Protein AF-A0A3B8HUQ8-F1 (afdb_monomer_lite)

Foldseek 3Di:
DDPVVVVVVVVVVVVVVVVCPVHPVVCVVCVVVVHHDPVVVVPVVDDPPPPD

Secondary structure (DSSP, 8-state):
--HHHHHHHHHHHHHHHHHTTTHHHHHHHHHHTT---HHHHHHHHSPTTT--

Sequence (52 aa):
MGVVADKLKDFQDRETKIKAMGGEKAVATQHERGKMTARERLEYFFDPGSFR

Radius of gyration: 14.97 Å; chains: 1; bounding box: 38×14×37 Å

pLDDT: mean 89.19, std 6.12, range [56.56, 94.06]

Structure (mmCIF, N/CA/C/O backbone):
data_AF-A0A3B8HUQ8-F1
#
_entry.id   AF-A0A3B8HUQ8-F1
#
loop_
_atom_site.group_PDB
_atom_site.id
_atom_site.type_symbol
_atom_site.label_atom_id
_atom_site.label_alt_id
_atom_site.label_comp_id
_atom_site.label_asym_id
_atom_site.label_entity_id
_atom_site.label_seq_id
_atom_site.pdbx_PDB_ins_code
_atom_site.Cartn_x
_atom_site.Cartn_y
_atom_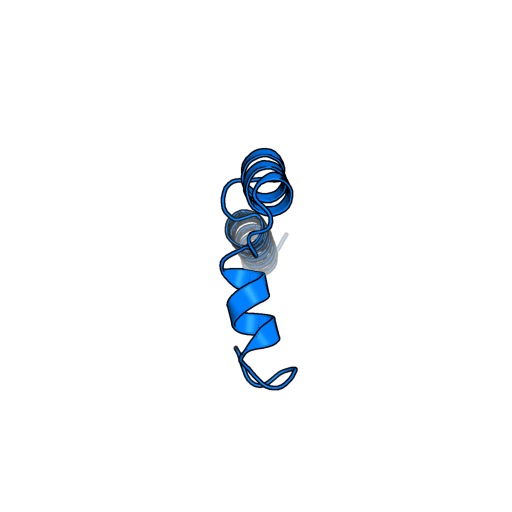site.Cartn_z
_atom_site.occupancy
_atom_site.B_iso_or_equiv
_atom_site.auth_seq_id
_atom_site.auth_comp_id
_atom_site.auth_asym_id
_atom_site.auth_atom_id
_atom_site.pdbx_PDB_model_num
ATOM 1 N N . MET A 1 1 ? 25.252 -6.664 -17.683 1.00 56.56 1 MET A N 1
ATOM 2 C CA . MET A 1 1 ? 23.903 -6.459 -17.116 1.00 56.56 1 MET A CA 1
ATOM 3 C C . MET A 1 1 ? 23.172 -5.516 -18.047 1.00 56.56 1 MET A C 1
ATOM 5 O O . MET A 1 1 ? 23.719 -4.475 -18.380 1.00 56.56 1 MET A O 1
ATOM 9 N N . GLY A 1 2 ? 22.057 -5.957 -18.630 1.00 71.06 2 GLY A N 1
ATOM 10 C CA . GLY A 1 2 ? 21.333 -5.154 -19.613 1.00 71.06 2 GLY A CA 1
ATOM 11 C C . GLY A 1 2 ? 20.559 -4.039 -18.919 1.00 71.06 2 GLY A C 1
ATOM 12 O O . GLY A 1 2 ? 19.866 -4.306 -17.945 1.00 71.06 2 GLY A O 1
ATOM 13 N N . VAL A 1 3 ? 20.617 -2.825 -19.468 1.00 82.94 3 VAL A N 1
ATOM 14 C CA . VAL A 1 3 ? 19.958 -1.604 -18.957 1.00 82.94 3 VAL A CA 1
ATOM 15 C C . VAL A 1 3 ? 18.475 -1.815 -18.606 1.00 82.94 3 VAL A C 1
ATOM 17 O O . VAL A 1 3 ? 17.934 -1.154 -17.725 1.00 82.94 3 VAL A O 1
ATOM 20 N N . VAL A 1 4 ? 17.803 -2.746 -19.287 1.00 88.06 4 VAL A N 1
ATOM 21 C CA . VAL A 1 4 ? 16.402 -3.110 -19.030 1.00 88.06 4 VAL A CA 1
ATOM 22 C C . VAL A 1 4 ? 16.234 -3.877 -17.714 1.00 88.06 4 VAL A C 1
ATOM 24 O O . VAL A 1 4 ? 15.301 -3.595 -16.969 1.00 88.06 4 VAL A O 1
ATOM 27 N N . ALA A 1 5 ? 17.135 -4.811 -17.402 1.00 89.06 5 ALA A N 1
ATOM 28 C CA . ALA A 1 5 ? 17.072 -5.603 -16.174 1.00 89.06 5 ALA A CA 1
ATOM 29 C C . ALA A 1 5 ? 17.303 -4.731 -14.931 1.00 89.06 5 ALA A C 1
ATOM 31 O O . ALA A 1 5 ? 16.590 -4.871 -13.940 1.00 89.06 5 ALA A O 1
ATOM 32 N N . ASP A 1 6 ? 18.234 -3.779 -15.015 1.00 89.81 6 ASP A N 1
ATOM 33 C CA . ASP A 1 6 ? 18.512 -2.848 -13.917 1.00 89.81 6 ASP A CA 1
ATOM 34 C C . ASP A 1 6 ? 17.326 -1.900 -13.670 1.00 89.81 6 ASP A C 1
ATOM 36 O O . ASP A 1 6 ? 16.934 -1.671 -12.527 1.00 89.81 6 ASP A O 1
ATOM 40 N N . LYS A 1 7 ? 16.682 -1.417 -14.744 1.00 90.38 7 LYS A N 1
ATOM 41 C CA . LYS A 1 7 ? 15.449 -0.616 -14.652 1.00 90.38 7 LYS A CA 1
ATOM 42 C C . LYS A 1 7 ? 14.277 -1.403 -14.071 1.00 90.38 7 LYS A C 1
ATOM 44 O O . LYS A 1 7 ? 13.490 -0.840 -13.316 1.00 90.38 7 LYS A O 1
ATOM 49 N N . LEU A 1 8 ? 14.153 -2.685 -14.413 1.00 92.31 8 LEU A N 1
ATOM 50 C CA . LEU A 1 8 ? 13.105 -3.542 -13.864 1.00 92.31 8 LEU A CA 1
ATOM 51 C C . LEU A 1 8 ? 13.289 -3.743 -12.357 1.00 92.31 8 LEU A C 1
ATOM 53 O O . LEU A 1 8 ? 12.317 -3.680 -11.609 1.00 92.31 8 LEU A O 1
ATOM 57 N N . LYS A 1 9 ? 14.535 -3.929 -11.911 1.00 93.00 9 LYS A N 1
ATOM 58 C CA . LYS A 1 9 ? 14.856 -4.062 -10.490 1.00 93.00 9 LYS A CA 1
ATOM 59 C C . LYS A 1 9 ? 14.537 -2.782 -9.711 1.00 93.00 9 LYS A C 1
ATOM 61 O O . LYS A 1 9 ? 13.822 -2.846 -8.720 1.00 93.00 9 LYS A O 1
ATOM 66 N N . ASP A 1 10 ? 14.978 -1.622 -10.203 1.00 92.88 10 ASP A N 1
ATOM 67 C CA . ASP A 1 10 ? 14.656 -0.326 -9.581 1.00 92.88 10 ASP A CA 1
ATOM 68 C C . ASP A 1 10 ? 13.138 -0.078 -9.525 1.00 92.88 10 ASP A C 1
ATOM 70 O O . ASP A 1 10 ? 12.619 0.409 -8.521 1.00 92.88 10 ASP A O 1
ATOM 74 N N . PHE A 1 11 ? 12.399 -0.469 -10.568 1.00 92.44 11 PHE A N 1
ATOM 75 C CA . PHE A 1 11 ? 10.940 -0.397 -10.561 1.00 92.44 11 PHE A CA 1
ATOM 76 C C . PHE A 1 11 ? 10.325 -1.249 -9.440 1.00 92.44 11 PHE A C 1
ATOM 78 O O . PHE A 1 11 ? 9.511 -0.737 -8.673 1.00 92.44 11 PHE A O 1
ATOM 85 N N . GLN A 1 12 ? 10.745 -2.509 -9.299 1.00 92.88 12 GLN A N 1
ATOM 86 C CA . GLN A 1 12 ? 10.256 -3.410 -8.249 1.00 92.88 12 GLN A CA 1
ATOM 87 C C . GLN A 1 12 ? 10.615 -2.912 -6.839 1.00 92.88 12 GLN A C 1
ATOM 89 O O . GLN A 1 12 ? 9.779 -2.951 -5.933 1.00 92.88 12 GLN A O 1
ATOM 94 N N . ASP A 1 13 ? 11.822 -2.379 -6.648 1.00 92.94 13 ASP A N 1
ATOM 95 C CA . ASP A 1 13 ? 12.274 -1.825 -5.365 1.00 92.94 13 ASP A CA 1
ATOM 96 C C . ASP A 1 13 ? 11.448 -0.589 -4.961 1.00 92.94 13 ASP A C 1
ATOM 98 O O . ASP A 1 13 ? 11.052 -0.419 -3.803 1.00 92.94 13 ASP A O 1
ATOM 102 N N . ARG A 1 14 ? 11.115 0.279 -5.922 1.00 92.12 14 ARG A N 1
ATOM 103 C CA . ARG A 1 14 ? 10.226 1.425 -5.672 1.00 92.12 14 ARG A CA 1
ATOM 104 C C . ARG A 1 14 ? 8.800 0.983 -5.406 1.00 92.12 14 ARG A C 1
ATOM 106 O O . ARG A 1 14 ? 8.159 1.513 -4.500 1.00 92.12 14 ARG A O 1
ATOM 113 N N . GLU A 1 15 ? 8.308 0.026 -6.183 1.00 91.31 15 GLU A N 1
ATOM 114 C CA . GLU A 1 15 ? 6.963 -0.505 -6.031 1.00 91.31 15 GLU A CA 1
ATOM 115 C C . GLU A 1 15 ? 6.790 -1.085 -4.625 1.00 91.31 15 GLU A C 1
ATOM 117 O O . GLU A 1 15 ? 5.903 -0.645 -3.898 1.00 91.31 15 GLU A O 1
ATOM 122 N N . THR A 1 16 ? 7.675 -1.989 -4.196 1.00 89.19 16 THR A N 1
ATOM 123 C CA . THR A 1 16 ? 7.654 -2.591 -2.850 1.00 89.19 16 THR A CA 1
ATOM 124 C C . THR A 1 16 ? 7.708 -1.542 -1.743 1.00 89.19 16 THR A C 1
ATOM 126 O O . THR A 1 16 ? 6.914 -1.610 -0.802 1.00 89.19 16 THR A O 1
ATOM 129 N N . LYS A 1 17 ? 8.548 -0.510 -1.882 1.00 88.75 17 LYS A N 1
ATOM 130 C CA . LYS A 1 17 ? 8.603 0.609 -0.932 1.00 88.75 17 LYS A CA 1
ATOM 131 C C . LYS A 1 17 ? 7.280 1.372 -0.844 1.00 88.75 17 LYS A C 1
ATOM 133 O O . LYS A 1 17 ? 6.844 1.713 0.251 1.00 88.75 17 LYS A O 1
ATOM 138 N N . ILE A 1 18 ? 6.617 1.612 -1.974 1.00 89.56 18 ILE A N 1
ATOM 139 C CA . ILE A 1 18 ? 5.287 2.236 -2.005 1.00 89.56 18 ILE A CA 1
ATOM 140 C C . ILE A 1 18 ? 4.241 1.294 -1.389 1.00 89.56 18 ILE A C 1
ATOM 142 O O . ILE A 1 18 ? 3.346 1.750 -0.672 1.00 89.56 18 ILE A O 1
ATOM 146 N N . LYS A 1 19 ? 4.354 -0.024 -1.619 1.00 86.50 19 LYS A N 1
ATOM 147 C CA . LYS A 1 19 ? 3.459 -1.025 -1.018 1.00 86.50 19 LYS A CA 1
ATOM 148 C C . LYS A 1 19 ? 3.574 -1.091 0.500 1.00 86.50 19 LYS A C 1
ATOM 150 O O . LYS A 1 19 ? 2.558 -1.297 1.157 1.00 86.50 19 LYS A O 1
ATOM 155 N N . ALA A 1 20 ? 4.756 -0.824 1.048 1.00 86.25 20 ALA A N 1
ATOM 156 C CA . ALA A 1 20 ? 4.987 -0.744 2.487 1.00 86.25 20 ALA A CA 1
ATOM 157 C C . ALA A 1 20 ? 4.309 0.469 3.165 1.00 86.25 20 ALA A C 1
ATOM 159 O O . ALA A 1 20 ? 4.302 0.554 4.393 1.00 86.25 20 ALA A O 1
ATOM 160 N N . MET A 1 21 ? 3.711 1.396 2.401 1.00 86.69 21 MET A N 1
ATOM 161 C CA . MET A 1 21 ? 3.014 2.581 2.918 1.00 86.69 21 MET A CA 1
ATOM 162 C C . MET A 1 21 ? 3.920 3.422 3.844 1.00 86.69 21 MET A C 1
ATOM 164 O O . MET A 1 21 ? 4.981 3.874 3.426 1.00 86.69 21 MET A O 1
ATOM 168 N N . GLY A 1 22 ? 3.512 3.650 5.099 1.00 85.38 22 GLY A N 1
ATOM 169 C CA . GLY A 1 22 ? 4.301 4.353 6.121 1.00 85.38 22 GLY A CA 1
ATOM 170 C C . GLY A 1 22 ? 5.302 3.462 6.870 1.00 85.38 22 GLY A C 1
ATOM 171 O O . GLY A 1 22 ? 5.821 3.874 7.906 1.00 85.38 22 GLY A O 1
ATOM 172 N N . GLY A 1 23 ? 5.541 2.242 6.384 1.00 89.19 23 GLY A N 1
ATOM 173 C CA . GLY A 1 23 ? 6.341 1.217 7.046 1.00 89.19 23 GLY A CA 1
ATOM 174 C C . GLY A 1 23 ? 5.570 0.453 8.125 1.00 89.19 23 GLY A C 1
ATOM 175 O O . GLY A 1 23 ? 4.482 0.847 8.552 1.00 89.19 23 GLY A O 1
ATOM 176 N N . GLU A 1 24 ? 6.172 -0.637 8.598 1.00 87.00 24 GLU A N 1
ATOM 177 C CA . GLU A 1 24 ? 5.567 -1.570 9.561 1.00 87.00 24 GLU A CA 1
ATOM 178 C C . GLU A 1 24 ? 5.086 -0.880 10.841 1.00 87.00 24 GLU A C 1
ATOM 180 O O . GLU A 1 24 ? 4.012 -1.191 11.343 1.00 87.00 24 GLU A O 1
ATOM 185 N N . LYS A 1 25 ? 5.824 0.126 11.328 1.00 89.62 25 LYS A N 1
ATOM 186 C CA . LYS A 1 25 ? 5.442 0.892 12.525 1.00 89.62 25 LYS A CA 1
ATOM 187 C C . LYS A 1 25 ? 4.103 1.612 12.351 1.00 89.62 25 LYS A C 1
ATOM 189 O O . LYS A 1 25 ? 3.262 1.557 13.240 1.00 89.62 25 LYS A O 1
ATOM 194 N N . ALA A 1 26 ? 3.892 2.274 11.212 1.00 89.31 26 ALA A N 1
ATOM 195 C CA . ALA A 1 26 ? 2.655 3.010 10.954 1.00 89.31 26 ALA A CA 1
ATOM 196 C C . ALA A 1 26 ? 1.461 2.068 10.735 1.00 89.31 26 ALA A C 1
ATOM 198 O O . ALA A 1 26 ? 0.341 2.389 11.139 1.00 89.31 26 ALA A O 1
ATOM 199 N N . VAL A 1 27 ? 1.710 0.909 10.117 1.00 90.06 27 VAL A N 1
ATOM 200 C CA . VAL A 1 27 ? 0.716 -0.160 9.948 1.00 90.06 27 VAL A CA 1
ATOM 201 C C . VAL A 1 27 ? 0.307 -0.724 11.307 1.00 90.06 27 VAL A C 1
ATOM 2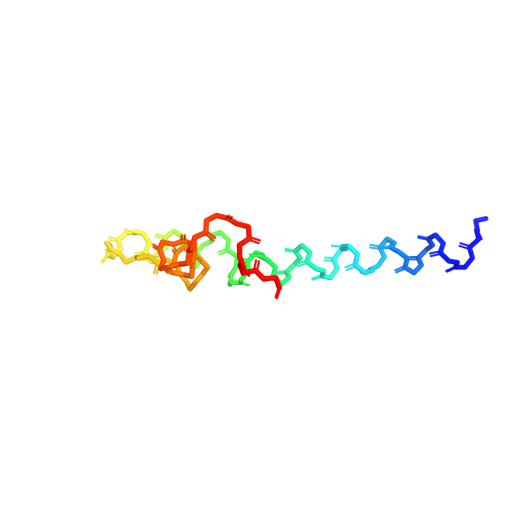03 O O . VAL A 1 27 ? -0.879 -0.710 11.627 1.00 90.06 27 VAL A O 1
ATOM 206 N N . ALA A 1 28 ? 1.279 -1.093 12.146 1.00 90.50 28 ALA A N 1
ATOM 207 C CA . ALA A 1 28 ? 1.036 -1.591 13.496 1.00 90.50 28 ALA A CA 1
ATOM 208 C C . ALA A 1 28 ? 0.228 -0.590 14.334 1.00 90.50 28 ALA A C 1
ATOM 210 O O . ALA A 1 28 ? -0.785 -0.961 14.915 1.00 90.50 28 ALA A O 1
ATOM 211 N N . THR A 1 29 ? 0.577 0.703 14.309 1.00 92.69 29 THR A N 1
ATOM 212 C CA . THR A 1 29 ? -0.199 1.738 15.016 1.00 92.69 29 THR A CA 1
ATOM 213 C C . THR A 1 29 ? -1.643 1.856 14.511 1.00 92.69 29 THR A C 1
ATOM 215 O O . THR A 1 29 ? -2.533 2.199 15.290 1.00 92.69 29 THR A O 1
ATOM 218 N N . GLN A 1 30 ? -1.919 1.614 13.223 1.00 93.25 30 GLN A N 1
ATOM 219 C CA . GLN A 1 30 ? -3.307 1.583 12.743 1.00 93.25 30 GLN A CA 1
ATOM 220 C C . GLN A 1 30 ? -4.058 0.357 13.249 1.00 93.25 30 GLN A C 1
ATOM 222 O O . GLN A 1 30 ? -5.185 0.494 13.730 1.00 9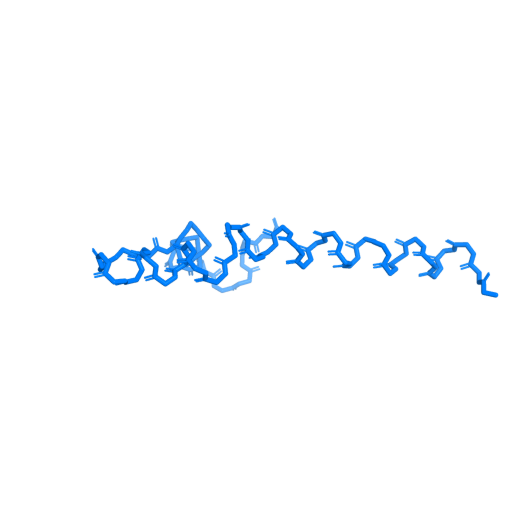3.25 30 GLN A O 1
ATOM 227 N N . HIS A 1 31 ? -3.422 -0.811 13.205 1.00 92.62 31 HIS A N 1
ATOM 228 C CA . HIS A 1 31 ? -4.010 -2.052 13.703 1.00 92.62 31 HIS A CA 1
ATOM 229 C C . HIS A 1 31 ? -4.269 -2.005 15.210 1.00 92.62 31 HIS A C 1
ATOM 231 O O . HIS A 1 31 ? -5.356 -2.373 15.643 1.00 92.62 31 HIS A O 1
ATOM 237 N N . GLU A 1 32 ? -3.352 -1.444 16.000 1.00 93.44 32 GLU A N 1
ATOM 238 C CA . GLU A 1 32 ? -3.531 -1.202 17.441 1.00 93.44 32 GLU A CA 1
ATOM 239 C C . GLU A 1 32 ? -4.729 -0.290 17.741 1.00 93.44 32 GLU A C 1
ATOM 241 O O . GLU A 1 32 ? -5.394 -0.432 18.763 1.00 93.44 32 GLU A O 1
ATOM 246 N N . ARG A 1 33 ? -5.048 0.634 16.829 1.00 93.56 33 ARG A N 1
ATOM 247 C CA . ARG A 1 33 ? -6.234 1.502 16.916 1.00 93.56 33 ARG A CA 1
ATOM 248 C C . ARG A 1 33 ? -7.514 0.826 16.411 1.00 93.56 33 ARG A C 1
ATOM 250 O O . ARG A 1 33 ? -8.538 1.502 16.310 1.00 93.56 33 ARG A O 1
ATOM 257 N N . GLY A 1 34 ? -7.461 -0.457 16.048 1.00 92.94 34 GLY A N 1
ATOM 258 C CA . GLY A 1 34 ? -8.578 -1.210 15.473 1.00 92.94 34 GLY A CA 1
ATOM 259 C C . GLY A 1 34 ? -8.955 -0.760 14.059 1.00 92.94 34 GLY A C 1
ATOM 260 O O . GLY A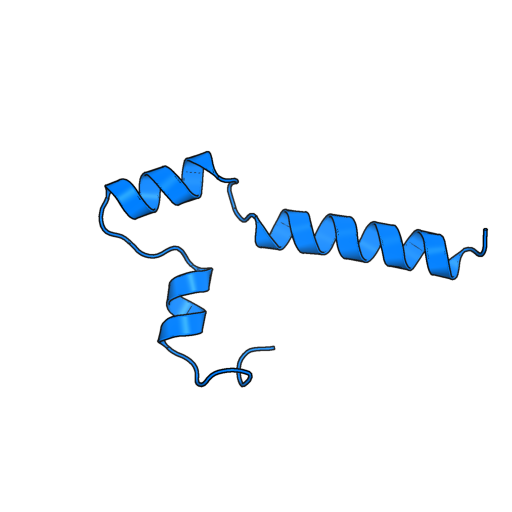 1 34 ? -10.092 -0.950 13.633 1.00 92.94 34 GLY A O 1
ATOM 261 N N . LYS A 1 35 ? -8.038 -0.105 13.337 1.00 93.88 35 LYS A N 1
ATOM 262 C CA . LYS A 1 35 ? -8.288 0.454 12.006 1.00 93.88 35 LYS A CA 1
ATOM 263 C C . LYS A 1 35 ? -7.512 -0.314 10.947 1.00 93.88 35 LYS A C 1
ATOM 265 O O . LYS A 1 35 ? -6.322 -0.559 11.088 1.00 93.88 35 LYS A O 1
ATOM 270 N N . MET A 1 36 ? -8.181 -0.586 9.833 1.00 91.06 36 MET A N 1
ATOM 271 C CA . MET A 1 36 ? -7.538 -1.117 8.631 1.00 91.06 36 MET A CA 1
ATOM 272 C C . MET A 1 36 ? -6.627 -0.070 7.983 1.00 91.06 36 MET A C 1
ATOM 274 O O . MET A 1 36 ? -6.929 1.137 8.019 1.00 91.06 36 MET A O 1
ATOM 278 N N . THR A 1 37 ? -5.554 -0.530 7.345 1.00 93.19 37 THR A N 1
ATOM 279 C CA . THR A 1 37 ? -4.705 0.294 6.479 1.00 93.19 37 THR A CA 1
ATOM 280 C C . THR A 1 37 ? -5.444 0.704 5.205 1.00 93.19 37 THR A C 1
ATOM 282 O O . THR A 1 37 ? -6.501 0.171 4.868 1.00 93.19 37 THR A O 1
ATOM 285 N N . ALA A 1 38 ? -4.908 1.686 4.474 1.00 91.25 38 ALA A N 1
ATOM 286 C CA . ALA A 1 38 ? -5.528 2.128 3.225 1.00 91.25 38 ALA A CA 1
ATOM 287 C C . ALA A 1 38 ? -5.637 0.984 2.200 1.00 91.25 38 ALA A C 1
ATOM 289 O O . ALA A 1 38 ? -6.653 0.876 1.521 1.00 91.25 38 ALA A O 1
ATOM 290 N N . ARG A 1 39 ? -4.625 0.110 2.128 1.00 89.81 39 ARG A N 1
ATOM 291 C CA . ARG A 1 39 ? -4.625 -1.047 1.223 1.00 89.81 39 ARG A CA 1
ATOM 292 C C . ARG A 1 39 ? -5.600 -2.130 1.647 1.00 89.81 39 ARG A C 1
ATOM 294 O O . ARG A 1 39 ? -6.374 -2.572 0.814 1.00 89.81 39 ARG A O 1
ATOM 301 N N . GLU A 1 40 ? -5.643 -2.463 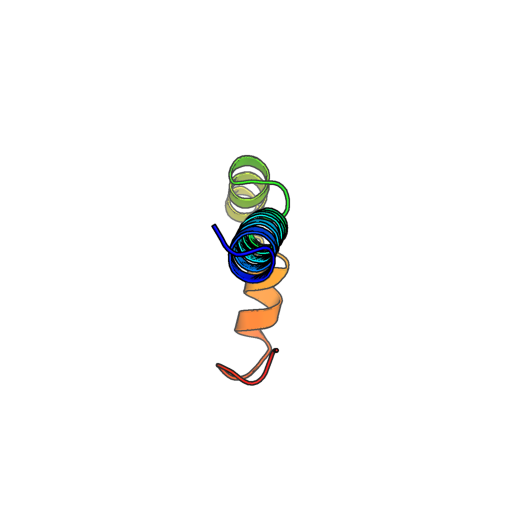2.932 1.00 90.62 40 GLU A N 1
ATOM 302 C CA . GLU A 1 40 ? -6.619 -3.427 3.460 1.00 90.62 40 GLU A CA 1
ATOM 303 C C . GLU A 1 40 ? -8.061 -2.988 3.193 1.00 90.62 40 GLU A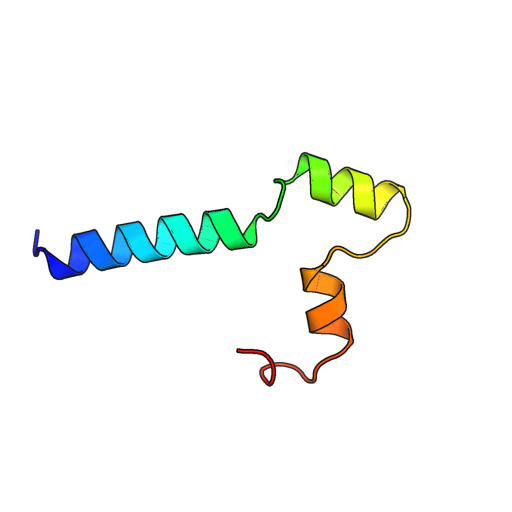 C 1
ATOM 305 O O . GLU A 1 40 ? -8.908 -3.813 2.875 1.00 90.62 40 GLU A O 1
ATOM 310 N N . ARG A 1 41 ? -8.356 -1.682 3.264 1.00 93.00 41 ARG A N 1
ATOM 311 C CA . ARG A 1 41 ? -9.693 -1.168 2.922 1.00 93.00 41 ARG A CA 1
ATOM 312 C C . ARG A 1 41 ? -10.034 -1.354 1.451 1.00 93.00 41 ARG A C 1
ATOM 314 O O . ARG A 1 41 ? -11.181 -1.652 1.143 1.00 93.00 41 ARG A O 1
ATOM 321 N N . LEU A 1 42 ? -9.063 -1.150 0.561 1.00 90.50 42 LEU A N 1
ATOM 322 C CA . LEU A 1 42 ? -9.249 -1.376 -0.871 1.00 90.50 42 LEU A CA 1
ATOM 323 C C . LEU A 1 42 ? -9.477 -2.866 -1.140 1.00 90.50 42 LEU A C 1
ATOM 325 O O . LEU A 1 42 ? -10.435 -3.216 -1.815 1.00 90.50 42 LEU A O 1
ATOM 329 N N . GLU A 1 43 ? -8.658 -3.736 -0.551 1.00 90.06 43 GLU A N 1
ATOM 330 C CA . GLU A 1 43 ? -8.794 -5.192 -0.683 1.00 90.06 43 GLU A CA 1
ATOM 331 C C . GLU A 1 43 ? -10.103 -5.728 -0.094 1.00 90.06 43 GLU A C 1
ATOM 333 O O . GLU A 1 43 ? -10.669 -6.671 -0.632 1.00 90.06 43 GLU A O 1
ATOM 338 N N . TYR A 1 44 ? -10.608 -5.124 0.983 1.00 91.25 44 TYR A N 1
ATOM 339 C CA . TYR A 1 44 ? -11.900 -5.484 1.564 1.00 91.25 44 TYR A CA 1
ATOM 340 C C . TYR A 1 44 ? -13.087 -5.021 0.707 1.00 91.25 44 TYR A C 1
ATOM 342 O O . TYR A 1 44 ? -14.123 -5.678 0.676 1.00 91.25 44 TYR A O 1
ATOM 350 N N . PHE A 1 45 ? -12.967 -3.863 0.056 1.00 93.31 45 PHE A N 1
ATOM 351 C CA . PHE A 1 45 ? -14.069 -3.256 -0.689 1.00 93.31 45 PHE A CA 1
ATOM 352 C C . PHE A 1 45 ? -14.228 -3.824 -2.103 1.00 93.31 45 PHE A C 1
ATOM 354 O O . PHE A 1 45 ? -15.347 -3.909 -2.605 1.00 93.31 45 PHE A O 1
ATOM 361 N N . PHE A 1 46 ? -13.121 -4.170 -2.757 1.00 94.06 46 PHE A N 1
ATOM 362 C CA . PHE A 1 46 ? -13.106 -4.636 -4.138 1.00 94.06 46 PHE A CA 1
ATOM 363 C C . PHE A 1 46 ? -13.056 -6.160 -4.225 1.00 94.06 46 PHE A C 1
ATOM 365 O O . PHE A 1 46 ? -12.417 -6.821 -3.410 1.00 94.06 46 PHE A O 1
ATOM 372 N N . ASP A 1 47 ? -13.656 -6.719 -5.277 1.00 92.56 47 ASP A N 1
ATOM 373 C CA . ASP A 1 47 ? -13.535 -8.149 -5.546 1.00 92.56 47 ASP A CA 1
ATOM 374 C C . ASP A 1 47 ? -12.062 -8.529 -5.785 1.00 92.56 47 ASP A C 1
ATOM 376 O O . ASP A 1 47 ? -11.327 -7.766 -6.437 1.00 92.56 47 ASP A O 1
ATOM 380 N N . PRO A 1 48 ? -11.607 -9.708 -5.322 1.00 89.69 48 PRO A N 1
ATOM 381 C CA . PRO A 1 48 ? -10.228 -10.144 -5.499 1.00 89.69 48 PRO A CA 1
ATOM 382 C C . PRO A 1 48 ? -9.774 -10.063 -6.963 1.00 89.69 48 PRO A C 1
ATOM 384 O O . PRO A 1 48 ? -10.382 -10.643 -7.860 1.00 89.69 48 PRO A O 1
ATOM 387 N N . GLY A 1 49 ? -8.683 -9.335 -7.214 1.00 86.75 49 GLY A N 1
ATOM 388 C CA . GLY A 1 49 ? -8.103 -9.177 -8.555 1.00 86.75 49 GLY A CA 1
ATOM 389 C C . GLY A 1 49 ? -8.784 -8.144 -9.465 1.00 86.75 49 GLY A C 1
ATOM 390 O O . GLY A 1 49 ? -8.343 -7.973 -10.608 1.00 86.75 49 GLY A O 1
ATOM 391 N N . SER A 1 50 ? -9.814 -7.440 -8.982 1.00 90.62 50 SER A N 1
ATOM 392 C CA . SER A 1 50 ? -10.453 -6.341 -9.722 1.00 90.62 50 SER A CA 1
ATOM 393 C C . SER A 1 50 ? -9.689 -5.015 -9.603 1.00 90.62 50 SER A C 1
ATOM 395 O O . SER A 1 50 ? -9.652 -4.242 -10.559 1.00 90.62 50 SER A O 1
ATOM 397 N N . PHE A 1 51 ? -9.023 -4.776 -8.470 1.00 84.81 51 PHE A N 1
ATOM 398 C CA . PHE A 1 51 ? -8.211 -3.583 -8.233 1.00 84.81 51 PHE A CA 1
ATOM 399 C C . PHE A 1 51 ? -6.788 -3.773 -8.791 1.00 84.81 51 PHE A C 1
ATOM 401 O O . PHE A 1 51 ? -6.075 -4.683 -8.362 1.00 84.81 51 PHE A O 1
ATOM 408 N N . ARG A 1 52 ? -6.390 -2.945 -9.768 1.00 77.44 52 ARG A N 1
ATOM 409 C CA . ARG A 1 52 ? -5.099 -3.000 -10.480 1.00 77.44 52 ARG A CA 1
ATOM 410 C C . ARG A 1 52 ? -4.427 -1.637 -10.518 1.00 77.44 52 ARG A C 1
ATOM 412 O O . ARG A 1 52 ? -5.148 -0.651 -10.784 1.00 77.44 52 ARG A O 1
#